Protein AF-A0A519YQI8-F1 (afdb_monomer_lite)

Foldseek 3Di:
DDDDDDDDDDDDDPRVVVCVVCCVPPVVVVVVVVVVVVVVVVVPDDPCCVVPDDDDPVCVVVVVVVVVVVVVVVVVVVVVVVVVVVVVVVVVD

Radius of gyration: 21.91 Å; chains: 1; bounding box: 50×39×45 Å

pLDDT: mean 88.75, std 10.36, range [49.91, 97.62]

Structure (mmCIF, N/CA/C/O backbone):
data_AF-A0A519YQI8-F1
#
_entry.id   AF-A0A519YQI8-F1
#
loop_
_atom_site.group_PDB
_atom_site.id
_atom_site.type_symbol
_atom_site.label_atom_id
_atom_site.label_alt_id
_atom_site.label_comp_id
_atom_site.label_asym_id
_atom_site.label_entity_id
_atom_site.label_seq_id
_atom_site.pdbx_PDB_ins_code
_atom_site.Cartn_x
_atom_site.Cartn_y
_atom_site.Cartn_z
_atom_site.occupancy
_atom_site.B_iso_or_equiv
_atom_site.auth_seq_id
_atom_site.auth_comp_id
_atom_site.auth_asym_id
_atom_site.auth_atom_id
_atom_site.pdbx_PDB_model_num
ATOM 1 N N . CYS A 1 1 ? -11.213 -7.791 -1.870 1.00 49.91 1 CYS A N 1
ATOM 2 C CA . CYS A 1 1 ? -10.076 -6.848 -1.896 1.00 49.91 1 CYS A CA 1
ATOM 3 C C . CYS A 1 1 ? -9.868 -6.410 -3.346 1.00 49.91 1 CYS A C 1
ATOM 5 O O . CYS A 1 1 ? -9.666 -7.289 -4.173 1.00 49.91 1 CYS A O 1
ATOM 7 N N . ARG A 1 2 ? -10.009 -5.122 -3.695 1.00 54.22 2 ARG A N 1
ATOM 8 C CA . ARG A 1 2 ? -9.623 -4.627 -5.031 1.00 54.22 2 ARG A CA 1
ATOM 9 C C . ARG A 1 2 ? -8.228 -4.029 -4.898 1.00 54.22 2 ARG A C 1
ATOM 11 O O . ARG A 1 2 ? -8.078 -2.987 -4.269 1.00 54.22 2 ARG A O 1
ATOM 18 N N . ILE A 1 3 ? -7.227 -4.740 -5.406 1.00 60.94 3 ILE A N 1
ATOM 19 C CA . ILE A 1 3 ? -5.839 -4.282 -5.398 1.00 60.94 3 ILE A CA 1
ATOM 20 C C . ILE A 1 3 ? -5.661 -3.440 -6.655 1.00 60.94 3 ILE A C 1
ATOM 22 O O . ILE A 1 3 ? -5.757 -3.951 -7.768 1.00 60.94 3 ILE A O 1
ATOM 26 N N . PHE A 1 4 ? -5.468 -2.138 -6.470 1.00 63.59 4 PHE A N 1
ATOM 27 C CA . PHE A 1 4 ? -5.116 -1.232 -7.552 1.00 63.59 4 PHE A CA 1
ATOM 28 C C . PHE A 1 4 ? -3.628 -0.957 -7.461 1.00 63.59 4 PHE A C 1
ATOM 30 O O . PHE A 1 4 ? -3.138 -0.528 -6.417 1.00 63.59 4 PHE A O 1
ATOM 37 N N . PHE A 1 5 ? -2.920 -1.185 -8.557 1.00 68.75 5 PHE A N 1
ATOM 38 C CA . PHE A 1 5 ? -1.519 -0.836 -8.653 1.00 68.75 5 PHE A CA 1
ATOM 39 C C . PHE A 1 5 ? -1.316 0.221 -9.724 1.00 68.75 5 PHE A C 1
ATOM 41 O O . PHE A 1 5 ? -1.821 0.114 -10.841 1.00 68.75 5 PHE A O 1
AT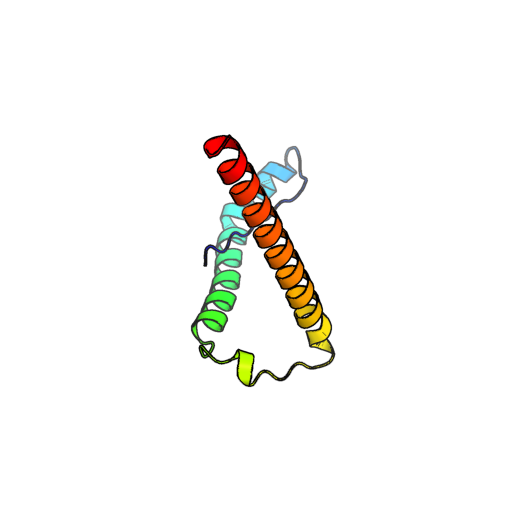OM 48 N N . TRP A 1 6 ? -0.549 1.245 -9.366 1.00 72.56 6 TRP A N 1
ATOM 49 C CA . TRP A 1 6 ? -0.275 2.371 -10.233 1.00 72.56 6 TRP A CA 1
ATOM 50 C C . TRP A 1 6 ? 1.231 2.495 -10.467 1.00 72.56 6 TRP A C 1
ATOM 52 O O . TRP A 1 6 ? 2.007 2.715 -9.538 1.00 72.56 6 TRP A O 1
ATOM 62 N N . ARG A 1 7 ? 1.648 2.426 -11.735 1.00 80.38 7 ARG A N 1
ATOM 63 C CA . ARG A 1 7 ? 2.993 2.825 -12.173 1.00 80.38 7 ARG A CA 1
ATOM 64 C C . ARG A 1 7 ? 2.899 4.091 -12.990 1.00 80.38 7 ARG A C 1
ATOM 66 O O . ARG A 1 7 ? 2.601 4.053 -14.179 1.00 80.38 7 ARG A O 1
ATOM 73 N N . CYS A 1 8 ? 3.203 5.216 -12.356 1.00 84.94 8 CYS A N 1
ATOM 74 C CA . CYS A 1 8 ? 3.459 6.455 -13.071 1.00 84.94 8 CYS A CA 1
ATOM 75 C C . CYS A 1 8 ? 4.950 6.752 -13.102 1.00 84.94 8 CYS A C 1
ATOM 77 O O . CYS A 1 8 ? 5.695 6.525 -12.151 1.00 84.94 8 CYS A O 1
ATOM 79 N N . ARG A 1 9 ? 5.357 7.296 -14.241 1.00 88.94 9 ARG A N 1
ATOM 80 C CA . ARG A 1 9 ? 6.663 7.888 -14.465 1.00 88.94 9 ARG A CA 1
ATOM 81 C C . ARG A 1 9 ? 6.423 9.184 -15.227 1.00 88.94 9 ARG A C 1
ATOM 83 O O . ARG A 1 9 ? 5.625 9.201 -16.164 1.00 88.94 9 ARG A O 1
ATOM 90 N N . LYS A 1 10 ? 7.070 10.271 -14.814 1.00 93.25 10 LYS A N 1
ATOM 91 C CA . LYS A 1 10 ? 6.963 11.563 -15.498 1.00 93.25 10 LYS A CA 1
ATOM 92 C C . LYS A 1 10 ? 7.924 11.563 -16.689 1.00 93.25 10 LYS A C 1
ATOM 94 O O . LYS A 1 10 ? 9.117 11.734 -16.491 1.00 93.25 10 LYS A O 1
ATOM 99 N N . VAL A 1 11 ? 7.400 11.326 -17.891 1.00 95.00 11 VAL A N 1
ATOM 100 C CA . VAL A 1 11 ? 8.170 11.213 -19.147 1.00 95.00 11 VAL A CA 1
ATOM 101 C C . VAL A 1 11 ? 7.452 11.931 -20.289 1.00 95.00 11 VAL A C 1
ATOM 103 O O . VAL A 1 11 ? 6.222 12.033 -20.277 1.00 95.00 11 VAL A O 1
ATOM 106 N N . GLN A 1 12 ? 8.202 12.433 -21.272 1.00 95.69 12 GLN A N 1
ATOM 107 C CA . GLN A 1 12 ? 7.674 13.178 -22.426 1.00 95.69 12 GLN A CA 1
ATOM 108 C C . GLN A 1 12 ? 8.372 12.755 -23.730 1.00 95.69 12 GLN A C 1
ATOM 110 O O . GLN A 1 12 ? 9.395 12.074 -23.704 1.00 95.69 12 GLN A O 1
ATOM 115 N N . GLY A 1 13 ? 7.805 13.134 -24.881 1.00 96.38 13 GLY A N 1
ATOM 116 C CA . GLY A 1 13 ? 8.393 12.854 -26.197 1.00 96.38 13 GLY A CA 1
ATOM 117 C C . GLY A 1 13 ? 8.660 11.363 -26.443 1.00 96.38 13 GLY A C 1
ATOM 118 O O . GLY A 1 13 ? 7.832 10.513 -26.116 1.00 96.38 13 GLY A O 1
ATOM 119 N N . LEU A 1 14 ? 9.832 11.043 -26.997 1.00 96.31 14 LEU A N 1
ATOM 120 C CA . LEU A 1 14 ? 10.236 9.672 -27.335 1.00 96.31 14 LEU A CA 1
ATOM 121 C C . LEU A 1 14 ? 10.331 8.753 -26.107 1.00 96.31 14 LEU A C 1
ATOM 123 O O . LEU A 1 14 ? 9.967 7.582 -26.178 1.00 96.31 14 LEU A O 1
ATOM 127 N N . GLU A 1 15 ? 10.761 9.281 -24.961 1.00 95.94 15 GLU A N 1
ATOM 128 C CA . GLU A 1 15 ? 10.876 8.508 -23.721 1.00 95.94 15 GLU A CA 1
ATOM 129 C C . GLU A 1 15 ? 9.517 7.955 -23.275 1.00 95.94 15 GLU A C 1
ATOM 131 O O . GLU A 1 15 ? 9.422 6.816 -22.816 1.00 95.94 15 GLU A O 1
ATOM 136 N N . ARG A 1 16 ? 8.442 8.733 -23.467 1.00 95.69 16 ARG A N 1
ATOM 137 C CA . ARG A 1 16 ? 7.071 8.285 -23.193 1.00 95.69 16 ARG A CA 1
ATOM 138 C C . ARG A 1 16 ? 6.667 7.120 -24.088 1.00 95.69 16 ARG A C 1
ATOM 140 O O . ARG A 1 16 ? 6.009 6.195 -23.617 1.00 95.69 16 ARG A O 1
ATOM 147 N N . GLU A 1 17 ? 7.034 7.174 -25.361 1.00 96.12 17 GLU A N 1
ATOM 148 C CA . GLU A 1 17 ? 6.700 6.138 -26.338 1.00 96.12 17 GLU A CA 1
ATOM 149 C C . GLU A 1 17 ? 7.451 4.836 -26.046 1.00 96.12 17 GLU A C 1
ATOM 151 O O . GLU A 1 17 ? 6.828 3.776 -25.955 1.00 96.12 17 GLU A O 1
ATOM 156 N N . VAL A 1 18 ? 8.754 4.926 -25.763 1.00 96.00 18 VAL A N 1
ATOM 157 C CA . VAL A 1 18 ? 9.572 3.783 -25.329 1.00 96.00 18 VAL A CA 1
ATOM 158 C C . VAL A 1 18 ? 9.043 3.201 -24.021 1.00 96.00 18 VAL A C 1
ATOM 160 O O . VAL A 1 18 ? 8.862 1.991 -23.913 1.00 96.00 18 VAL A O 1
ATOM 163 N N . TRP A 1 19 ? 8.726 4.047 -23.037 1.00 93.56 19 TRP A N 1
ATOM 164 C CA . TRP A 1 19 ? 8.147 3.600 -21.772 1.00 93.56 19 TRP A CA 1
ATOM 165 C C . TRP A 1 19 ? 6.819 2.871 -21.979 1.00 93.56 19 TRP A C 1
ATOM 167 O O . TRP A 1 19 ? 6.613 1.808 -21.399 1.00 93.56 19 TRP A O 1
ATOM 177 N N . ARG A 1 20 ? 5.928 3.401 -22.826 1.00 92.44 20 ARG A N 1
ATOM 178 C CA . ARG A 1 20 ? 4.640 2.764 -23.129 1.00 92.44 20 ARG A CA 1
ATOM 179 C C . ARG A 1 20 ? 4.827 1.408 -23.803 1.00 92.44 20 ARG A C 1
ATOM 181 O O . ARG A 1 20 ? 4.105 0.473 -23.465 1.00 92.44 20 ARG A O 1
ATOM 188 N N . PHE A 1 21 ? 5.780 1.310 -24.727 1.00 94.75 21 PHE A N 1
ATOM 189 C CA . PHE A 1 21 ? 6.132 0.052 -25.372 1.00 94.75 21 PHE A CA 1
ATOM 190 C C . PHE A 1 21 ? 6.650 -0.961 -24.346 1.00 94.75 21 PHE A C 1
ATOM 192 O O . PHE A 1 21 ? 6.016 -1.993 -24.148 1.00 94.75 21 PHE A O 1
ATOM 199 N N . MET A 1 22 ? 7.715 -0.619 -23.613 1.00 94.19 22 MET A N 1
ATOM 200 C CA . MET A 1 22 ? 8.311 -1.495 -22.598 1.00 94.19 22 MET A CA 1
ATOM 201 C C . MET A 1 22 ? 7.317 -1.904 -21.513 1.00 94.19 22 MET A C 1
ATOM 203 O O . MET A 1 22 ? 7.366 -3.029 -21.018 1.00 94.19 22 MET A O 1
ATOM 207 N N . PHE A 1 23 ? 6.415 -1.001 -21.125 1.00 91.56 23 PHE A N 1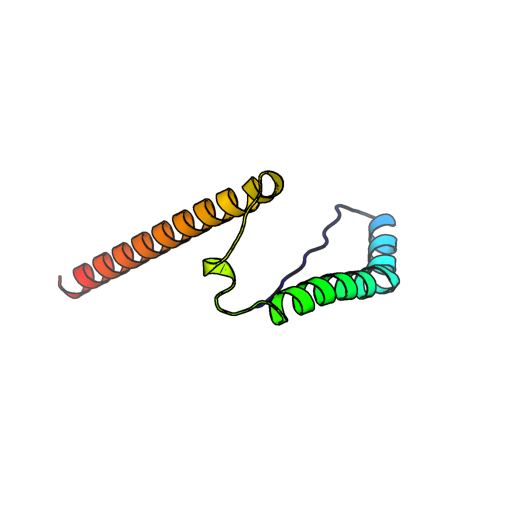
ATOM 208 C CA . PHE A 1 23 ? 5.406 -1.314 -20.127 1.00 91.56 23 PHE A CA 1
ATOM 209 C C . PHE A 1 23 ? 4.502 -2.450 -20.595 1.00 91.56 23 PHE A C 1
ATOM 211 O O . PHE A 1 23 ? 4.348 -3.424 -19.871 1.00 91.56 23 PHE A O 1
ATOM 218 N N . ARG A 1 24 ? 3.982 -2.366 -21.821 1.00 89.38 24 ARG A N 1
ATOM 219 C CA . ARG A 1 24 ? 3.096 -3.393 -22.385 1.00 89.38 24 ARG A CA 1
ATOM 220 C C . ARG A 1 24 ? 3.818 -4.703 -22.679 1.00 89.38 24 ARG A C 1
ATOM 222 O O . ARG A 1 24 ? 3.232 -5.766 -22.536 1.00 89.38 24 ARG A O 1
ATOM 229 N N . THR A 1 25 ? 5.073 -4.640 -23.119 1.00 93.62 25 THR A N 1
ATOM 230 C CA . THR A 1 25 ? 5.797 -5.840 -23.558 1.00 93.62 25 THR A CA 1
ATOM 231 C C . THR A 1 25 ? 6.511 -6.568 -22.427 1.00 93.62 25 THR A C 1
ATOM 233 O O . THR A 1 25 ? 6.672 -7.780 -22.506 1.00 93.62 25 THR A O 1
ATOM 236 N N . LEU A 1 26 ? 6.968 -5.850 -21.396 1.00 91.06 26 LEU A N 1
ATOM 237 C CA . LEU A 1 26 ? 7.839 -6.402 -20.354 1.00 91.06 26 LEU A CA 1
ATOM 238 C C . LEU A 1 26 ? 7.313 -6.142 -18.944 1.00 91.06 26 LEU A C 1
ATOM 240 O O . LEU A 1 26 ? 7.241 -7.066 -18.138 1.00 91.06 26 LEU A O 1
ATOM 244 N N . PHE A 1 27 ? 6.974 -4.896 -18.605 1.00 90.50 27 PHE A N 1
ATOM 245 C CA . PHE A 1 27 ? 6.704 -4.568 -17.201 1.00 90.50 27 PHE A CA 1
ATOM 246 C C . PHE A 1 27 ? 5.331 -5.015 -16.721 1.00 90.50 27 PHE A C 1
ATOM 248 O O . PHE A 1 27 ? 5.209 -5.362 -15.553 1.00 90.50 27 PHE A O 1
ATOM 255 N N . GLU A 1 28 ? 4.320 -5.029 -17.582 1.00 89.00 28 GLU A N 1
ATOM 256 C CA . GLU A 1 28 ? 2.976 -5.484 -17.238 1.00 89.00 28 GLU A CA 1
ATOM 257 C C . GLU A 1 28 ? 2.953 -6.943 -16.745 1.00 89.00 28 GLU A C 1
ATOM 259 O O . GLU A 1 28 ? 2.499 -7.160 -15.620 1.00 89.00 28 GLU A O 1
ATOM 264 N N . PRO A 1 29 ? 3.493 -7.945 -17.470 1.00 89.88 29 PRO A N 1
ATOM 265 C CA . PRO A 1 29 ? 3.500 -9.324 -16.974 1.00 89.88 29 PRO A CA 1
ATOM 266 C C . PRO A 1 29 ? 4.356 -9.501 -15.711 1.00 89.88 29 PRO A C 1
ATOM 268 O O . PRO A 1 29 ? 3.940 -10.184 -14.777 1.00 89.88 29 PRO A O 1
ATOM 271 N N . LEU A 1 30 ? 5.521 -8.844 -15.632 1.00 91.00 30 LEU A N 1
ATOM 272 C CA . LEU A 1 30 ? 6.353 -8.856 -14.419 1.00 91.00 30 LEU A CA 1
ATOM 273 C C . LEU A 1 30 ? 5.618 -8.258 -13.221 1.00 91.00 30 LEU A C 1
ATOM 275 O O . LEU A 1 30 ? 5.789 -8.690 -12.083 1.00 91.00 30 LEU A O 1
ATOM 279 N N . HIS A 1 31 ? 4.798 -7.250 -13.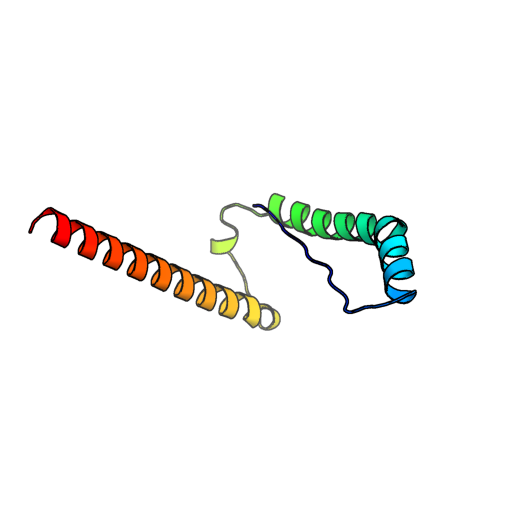478 1.00 87.25 31 HIS A N 1
ATOM 280 C CA . HIS A 1 31 ? 4.032 -6.602 -12.445 1.00 87.25 31 HIS A CA 1
ATOM 281 C C . HIS A 1 31 ? 2.921 -7.515 -11.906 1.00 87.25 31 HIS A C 1
ATOM 283 O O . HIS A 1 31 ? 2.810 -7.681 -10.690 1.00 87.25 31 HIS A O 1
ATOM 289 N N . TRP A 1 32 ? 2.171 -8.169 -12.797 1.00 87.94 32 TRP A N 1
ATOM 290 C CA . TRP A 1 32 ? 1.194 -9.189 -12.413 1.00 87.94 32 TRP A CA 1
ATOM 291 C C . TRP A 1 32 ? 1.822 -10.316 -11.595 1.00 87.94 32 TRP A C 1
ATOM 293 O O . TRP A 1 32 ? 1.230 -10.758 -10.614 1.00 87.94 32 TRP A O 1
ATOM 303 N N . TYR A 1 33 ? 3.042 -10.728 -11.943 1.00 91.81 33 TYR A N 1
ATOM 304 C CA . TYR A 1 33 ? 3.762 -11.764 -11.209 1.00 91.81 33 TYR A CA 1
ATOM 305 C C . TYR A 1 33 ? 4.005 -11.395 -9.738 1.00 91.81 33 TYR A C 1
ATOM 307 O O . TYR A 1 33 ? 3.800 -12.227 -8.859 1.00 91.81 33 TYR A O 1
ATOM 315 N N . VAL A 1 34 ? 4.387 -10.149 -9.446 1.00 89.69 34 VAL A N 1
ATOM 316 C CA . VAL A 1 34 ? 4.588 -9.692 -8.058 1.00 89.69 34 VAL A CA 1
ATOM 317 C C . VAL A 1 34 ? 3.260 -9.599 -7.307 1.00 89.69 34 VAL A C 1
ATOM 319 O O . VAL A 1 34 ? 3.168 -10.061 -6.174 1.00 89.69 34 VAL A O 1
ATOM 322 N N . LEU A 1 35 ? 2.208 -9.070 -7.940 1.00 89.00 35 LEU A N 1
ATOM 323 C CA . LEU A 1 35 ? 0.886 -9.012 -7.304 1.00 89.00 35 LEU A CA 1
ATOM 324 C C . LEU A 1 35 ? 0.344 -10.398 -6.961 1.00 89.00 35 LEU A C 1
ATOM 326 O O . LEU A 1 35 ? -0.314 -10.570 -5.935 1.00 89.00 35 LEU A O 1
ATOM 330 N N . GLU A 1 36 ? 0.613 -11.384 -7.811 1.00 90.88 36 GLU A N 1
ATOM 331 C CA . GLU A 1 36 ? 0.183 -12.751 -7.558 1.00 90.88 36 GLU A CA 1
ATOM 332 C C . GLU A 1 36 ? 0.898 -13.351 -6.343 1.00 90.88 36 GLU A C 1
ATOM 334 O O . GLU A 1 36 ? 0.264 -14.049 -5.555 1.00 90.88 36 GLU A O 1
ATOM 339 N N . GLN A 1 37 ? 2.170 -13.014 -6.113 1.00 92.50 37 GLN A N 1
ATOM 340 C CA . GLN A 1 37 ? 2.875 -13.426 -4.894 1.00 92.50 37 GLN A CA 1
ATOM 341 C C . GLN A 1 37 ? 2.188 -12.877 -3.639 1.00 92.50 37 GLN A C 1
ATOM 343 O O . GLN A 1 37 ? 1.891 -13.641 -2.718 1.00 92.50 37 GLN A O 1
ATOM 348 N N . ASP A 1 38 ? 1.863 -11.581 -3.627 1.00 89.56 38 ASP A N 1
ATOM 349 C CA . ASP A 1 38 ? 1.148 -10.959 -2.508 1.00 89.56 38 ASP A CA 1
ATOM 350 C C . ASP A 1 38 ? -0.228 -11.607 -2.297 1.00 89.56 38 ASP A C 1
ATOM 352 O O . ASP A 1 38 ? -0.625 -11.903 -1.165 1.00 89.56 38 ASP A O 1
ATOM 356 N N . ARG A 1 39 ? -0.957 -11.886 -3.388 1.00 90.12 39 ARG A N 1
ATOM 357 C CA . ARG A 1 39 ? -2.261 -12.557 -3.335 1.00 90.12 39 ARG A CA 1
ATOM 358 C C . ARG A 1 39 ? -2.150 -13.951 -2.723 1.00 90.12 39 ARG A C 1
ATOM 360 O O . ARG A 1 39 ? -2.985 -14.297 -1.890 1.00 90.12 39 ARG A O 1
ATOM 367 N N . VAL A 1 40 ? -1.153 -14.740 -3.123 1.00 94.06 40 VAL A N 1
ATOM 368 C CA . VAL A 1 40 ? -0.914 -16.094 -2.600 1.00 94.06 40 VAL A CA 1
ATOM 369 C C . VAL A 1 40 ? -0.645 -16.048 -1.098 1.00 94.06 40 VAL A C 1
ATOM 371 O O . VAL A 1 40 ? -1.269 -16.799 -0.349 1.00 94.06 40 VAL A O 1
ATOM 374 N N . ILE A 1 41 ? 0.215 -15.130 -0.647 1.00 90.31 41 ILE A N 1
ATOM 375 C CA . ILE A 1 41 ? 0.529 -14.962 0.777 1.00 90.31 41 ILE A CA 1
ATOM 376 C C . ILE A 1 41 ? -0.735 -14.594 1.559 1.00 90.31 41 ILE A C 1
ATOM 378 O O . ILE A 1 41 ? -1.051 -15.244 2.554 1.00 90.31 41 ILE A O 1
ATOM 382 N N . LEU A 1 42 ? -1.490 -13.592 1.097 1.00 87.88 42 LEU A N 1
ATOM 383 C CA . LEU A 1 42 ? -2.717 -13.142 1.762 1.00 87.88 42 LEU A CA 1
ATOM 384 C C . LEU A 1 42 ? -3.803 -14.221 1.783 1.00 87.88 42 LEU A C 1
ATOM 386 O O . LEU A 1 42 ? -4.489 -14.374 2.789 1.00 87.88 42 LEU A O 1
ATOM 390 N N . ALA A 1 43 ? -3.958 -14.975 0.694 1.00 89.62 43 ALA A N 1
ATOM 391 C CA . ALA A 1 43 ? -4.937 -16.055 0.603 1.00 89.62 43 ALA A CA 1
ATOM 392 C 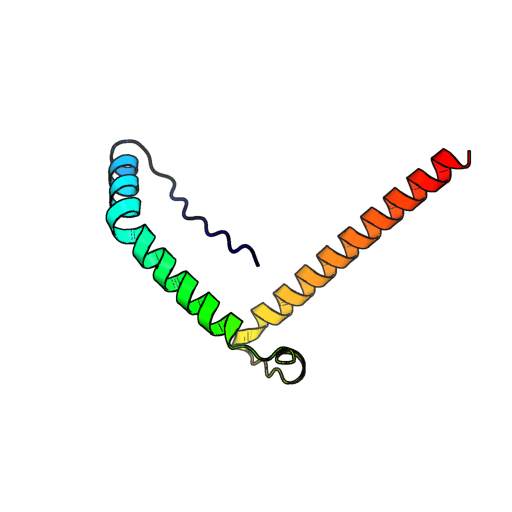C . ALA A 1 43 ? -4.599 -17.233 1.528 1.00 89.62 43 ALA A C 1
ATOM 394 O O . ALA A 1 43 ? -5.506 -17.922 1.988 1.00 89.62 43 ALA A O 1
ATOM 395 N N . ALA A 1 44 ? -3.314 -17.455 1.812 1.00 91.69 44 ALA A N 1
ATOM 396 C CA . ALA A 1 44 ? -2.856 -18.491 2.731 1.00 91.69 44 ALA A CA 1
ATOM 397 C C . ALA A 1 44 ? -2.899 -18.066 4.213 1.00 91.69 44 ALA A C 1
ATOM 399 O O . ALA A 1 44 ? -2.697 -18.908 5.091 1.00 91.69 44 ALA A O 1
ATOM 400 N N . MET A 1 45 ? -3.145 -16.786 4.528 1.00 89.62 45 MET A N 1
ATOM 401 C CA . MET A 1 45 ? -3.194 -16.325 5.919 1.00 89.62 45 MET A CA 1
ATOM 402 C C . MET A 1 45 ? -4.404 -16.892 6.663 1.00 89.62 45 MET A C 1
ATOM 404 O O . MET A 1 45 ? -5.537 -16.872 6.183 1.00 89.62 45 MET A O 1
ATOM 408 N N . ARG A 1 46 ? -4.166 -17.343 7.898 1.00 90.75 46 ARG A N 1
ATOM 409 C CA . ARG A 1 46 ? -5.228 -17.820 8.788 1.00 90.75 46 ARG A CA 1
ATOM 410 C C . ARG A 1 46 ? -6.163 -16.656 9.176 1.00 90.75 46 ARG A C 1
ATOM 412 O O . ARG A 1 46 ? -5.662 -15.557 9.420 1.00 90.75 46 ARG A O 1
ATOM 419 N N . PRO A 1 47 ? -7.488 -16.863 9.298 1.00 87.88 47 PRO A N 1
ATOM 420 C CA . PRO A 1 47 ? -8.426 -15.782 9.632 1.00 87.88 47 PRO A CA 1
ATOM 421 C C . PRO A 1 47 ? -8.128 -15.060 10.959 1.00 87.88 47 PRO A C 1
ATOM 423 O O . PRO A 1 47 ? -8.352 -13.860 11.085 1.00 87.88 47 PRO A O 1
ATOM 426 N N . ASP A 1 48 ? -7.575 -15.778 11.932 1.00 90.50 48 ASP A N 1
ATOM 427 C CA . ASP A 1 48 ? -7.178 -15.314 13.268 1.00 90.50 48 ASP A CA 1
ATOM 428 C C . ASP A 1 48 ? -5.673 -14.985 13.360 1.00 90.50 48 ASP A C 1
ATOM 430 O O . ASP A 1 48 ? -5.119 -14.880 14.455 1.00 90.50 48 ASP A O 1
ATOM 434 N N . ALA A 1 49 ? -4.975 -14.813 12.227 1.00 87.38 49 ALA A N 1
ATOM 435 C CA . ALA A 1 49 ? -3.533 -14.535 12.197 1.00 87.38 49 ALA A CA 1
ATOM 436 C C . ALA A 1 49 ? -3.134 -13.331 13.069 1.00 87.38 49 ALA A C 1
ATOM 438 O O . ALA A 1 49 ? -2.040 -13.296 13.629 1.00 87.38 49 ALA A O 1
ATOM 439 N N . ARG A 1 50 ? -4.048 -12.369 13.235 1.00 86.12 50 ARG A N 1
ATOM 440 C CA . ARG A 1 50 ? -3.842 -11.176 14.058 1.00 86.12 50 ARG A CA 1
ATOM 441 C C . ARG A 1 50 ? -3.777 -11.464 15.561 1.00 86.12 50 ARG A C 1
ATOM 443 O O . ARG A 1 50 ? -3.109 -10.730 16.278 1.00 86.12 50 ARG A O 1
ATOM 450 N N . GLU A 1 51 ? -4.458 -12.496 16.051 1.00 89.62 51 GLU A N 1
ATOM 451 C CA . GLU A 1 51 ? -4.524 -12.795 17.491 1.00 89.62 51 GLU A CA 1
ATOM 452 C C . GLU A 1 51 ? -3.207 -13.360 18.031 1.00 89.62 51 GLU A C 1
ATOM 454 O O . GLU A 1 51 ? -2.884 -13.194 19.205 1.00 89.62 51 GLU A O 1
ATOM 459 N N . ARG A 1 52 ? -2.435 -14.027 17.168 1.00 86.19 52 ARG A N 1
ATOM 460 C CA . ARG A 1 52 ? -1.163 -14.683 17.514 1.00 86.19 52 ARG A CA 1
ATOM 461 C C . ARG A 1 52 ? 0.021 -14.063 16.781 1.00 86.19 52 ARG A C 1
ATOM 463 O O . ARG A 1 52 ? 1.016 -14.733 16.510 1.00 86.19 52 ARG A O 1
ATOM 470 N N . GLU A 1 53 ? -0.104 -12.790 16.436 1.00 89.25 53 GLU A N 1
ATOM 471 C CA . GLU A 1 53 ? 0.913 -12.065 15.695 1.00 89.25 53 GLU A CA 1
ATOM 472 C C . GLU A 1 53 ? 2.112 -11.734 16.594 1.00 89.25 53 GLU A C 1
ATOM 474 O O . GLU A 1 53 ? 1.962 -11.254 17.719 1.00 89.25 53 GLU A O 1
ATOM 479 N N . ARG A 1 54 ? 3.321 -11.979 16.086 1.00 90.62 54 ARG A N 1
ATOM 480 C CA . ARG A 1 54 ? 4.573 -11.570 16.728 1.00 90.62 54 ARG A CA 1
ATOM 481 C C . ARG A 1 54 ? 5.244 -10.547 15.831 1.00 90.62 54 ARG A C 1
ATOM 483 O O . ARG A 1 54 ? 5.756 -10.907 14.778 1.00 90.62 54 ARG A O 1
ATOM 490 N N . LEU A 1 55 ? 5.197 -9.286 16.249 1.00 90.81 55 LEU A N 1
ATOM 491 C CA . LEU A 1 55 ? 5.831 -8.178 15.544 1.00 90.81 55 LEU A CA 1
ATOM 492 C C . LEU A 1 55 ? 7.179 -7.876 16.181 1.00 90.81 55 LEU A C 1
ATOM 494 O O . LEU A 1 55 ? 7.284 -7.734 17.402 1.00 90.81 55 LEU A O 1
ATOM 498 N N . TYR A 1 56 ? 8.196 -7.754 15.344 1.00 92.31 56 TYR A N 1
ATOM 499 C CA . TYR A 1 56 ? 9.547 -7.427 15.766 1.00 92.31 56 TYR A CA 1
ATOM 500 C C . TYR A 1 56 ? 9.877 -5.972 15.428 1.00 92.31 56 TYR A C 1
ATOM 502 O O . TYR A 1 56 ? 9.063 -5.217 14.895 1.00 92.31 56 TYR A O 1
ATOM 510 N N . GLN A 1 57 ? 11.096 -5.543 15.755 1.00 94.00 57 GLN A N 1
ATOM 511 C CA . GLN A 1 57 ? 11.524 -4.154 15.578 1.00 94.00 57 GLN A CA 1
ATOM 512 C C . GLN A 1 57 ? 11.386 -3.658 14.128 1.00 94.00 57 GLN A C 1
ATOM 514 O O . GLN A 1 57 ? 11.036 -2.499 13.908 1.00 94.00 57 GLN A O 1
ATOM 519 N N . HIS A 1 58 ? 11.619 -4.532 13.145 1.00 95.00 58 HIS A N 1
ATOM 520 C CA . HIS A 1 58 ? 11.482 -4.190 11.729 1.00 95.00 58 HIS A CA 1
ATOM 521 C C . HIS A 1 58 ? 10.020 -3.964 11.304 1.00 95.00 58 HIS A C 1
ATOM 523 O O . HIS A 1 58 ? 9.772 -3.240 10.343 1.00 95.00 58 HIS A O 1
ATOM 529 N N . ASP A 1 59 ? 9.050 -4.473 12.068 1.00 93.19 59 ASP A N 1
ATOM 530 C CA . ASP A 1 59 ? 7.618 -4.344 11.782 1.00 93.19 59 ASP A CA 1
ATOM 531 C C . ASP A 1 59 ? 6.976 -3.105 12.415 1.00 93.19 59 ASP A C 1
ATOM 533 O O . ASP A 1 59 ? 5.762 -2.899 12.323 1.00 93.19 59 ASP A O 1
ATOM 537 N N . ILE A 1 60 ? 7.763 -2.233 13.051 1.00 94.19 60 ILE A N 1
ATOM 538 C CA . ILE A 1 60 ? 7.240 -1.037 13.725 1.00 94.19 60 ILE A CA 1
ATOM 539 C C . ILE A 1 60 ? 6.407 -0.147 12.786 1.00 94.19 60 ILE A C 1
ATOM 541 O O . ILE A 1 60 ? 5.450 0.506 13.216 1.00 94.19 60 ILE A O 1
ATOM 545 N N . GLY A 1 61 ? 6.730 -0.155 11.489 1.00 94.25 61 GLY A N 1
ATOM 546 C CA . GLY A 1 61 ? 5.966 0.540 10.456 1.00 94.25 61 GLY A CA 1
ATOM 547 C C . GLY A 1 61 ? 4.525 0.036 10.336 1.00 94.25 61 GLY A C 1
ATOM 548 O O . GLY A 1 61 ? 3.604 0.848 10.240 1.00 94.25 61 GLY A O 1
ATOM 549 N N . ILE A 1 62 ? 4.308 -1.281 10.428 1.00 92.06 62 ILE A N 1
ATOM 550 C CA . ILE A 1 62 ? 2.979 -1.905 10.341 1.00 92.06 62 ILE A CA 1
ATOM 551 C C . ILE A 1 62 ? 2.109 -1.450 11.514 1.00 92.06 62 ILE A C 1
ATOM 553 O O . ILE A 1 62 ? 0.954 -1.061 11.325 1.00 92.06 62 ILE A O 1
ATOM 557 N N . THR A 1 63 ? 2.668 -1.420 12.723 1.00 92.50 63 THR A N 1
ATOM 558 C CA . THR A 1 63 ? 1.954 -0.949 13.918 1.00 92.50 63 THR A CA 1
ATOM 559 C C . THR A 1 63 ? 1.507 0.506 13.772 1.00 92.50 63 THR A C 1
ATOM 561 O O . THR A 1 63 ? 0.340 0.824 14.019 1.00 92.50 63 THR A O 1
ATOM 564 N N . ARG A 1 64 ? 2.395 1.391 13.303 1.00 95.00 64 ARG A N 1
ATOM 565 C CA . ARG A 1 64 ? 2.078 2.815 13.078 1.00 95.00 64 ARG A CA 1
ATOM 566 C C . ARG A 1 64 ? 1.021 3.009 11.992 1.00 95.00 64 ARG A C 1
ATOM 568 O O . ARG A 1 64 ? 0.104 3.822 12.152 1.00 95.00 64 ARG A O 1
ATOM 575 N N . LEU A 1 65 ? 1.119 2.243 10.905 1.00 95.19 65 LEU A N 1
ATOM 576 C CA . LEU A 1 65 ? 0.136 2.259 9.826 1.00 95.19 65 LEU A CA 1
ATOM 577 C C . LEU A 1 65 ? -1.249 1.875 10.353 1.00 95.19 65 LEU A C 1
ATOM 579 O O . LEU A 1 65 ? -2.220 2.595 10.127 1.00 95.19 65 LEU A O 1
ATOM 583 N N . ARG A 1 66 ? -1.337 0.791 11.131 1.00 93.31 66 ARG A N 1
ATOM 584 C CA . ARG A 1 66 ? -2.599 0.335 11.732 1.00 93.31 66 ARG A CA 1
ATOM 585 C C . ARG A 1 66 ? -3.221 1.377 12.653 1.00 93.31 66 ARG A C 1
ATOM 587 O O . ARG A 1 66 ? -4.425 1.606 12.576 1.00 93.31 66 ARG A O 1
ATOM 594 N N . GLN A 1 67 ? -2.421 2.032 13.491 1.00 95.31 67 GLN A N 1
ATOM 595 C CA . GLN A 1 67 ? -2.902 3.117 14.353 1.00 95.31 67 GLN A CA 1
ATOM 596 C C . GLN A 1 67 ? -3.469 4.282 13.536 1.00 95.31 67 GLN A C 1
ATOM 598 O O . GLN A 1 67 ? -4.534 4.811 13.854 1.00 95.31 67 GLN A O 1
ATOM 603 N N . THR A 1 68 ? -2.781 4.652 12.455 1.00 97.38 68 THR A N 1
ATOM 604 C CA . THR A 1 68 ? -3.214 5.735 11.567 1.00 97.38 68 THR A CA 1
ATOM 605 C C . THR A 1 68 ? -4.539 5.402 10.894 1.00 97.38 68 THR A C 1
ATOM 607 O O . THR A 1 68 ? -5.468 6.205 10.966 1.00 97.38 68 THR A O 1
ATOM 610 N N . LEU A 1 69 ? -4.659 4.202 10.322 1.00 96.38 69 LEU A N 1
ATOM 611 C CA . LEU A 1 69 ? -5.889 3.736 9.680 1.00 96.38 69 LEU A CA 1
ATOM 612 C C . LEU A 1 69 ? -7.060 3.664 10.666 1.00 96.38 69 LEU A C 1
ATOM 614 O O . LEU A 1 69 ? -8.151 4.129 10.351 1.00 96.38 69 LEU A O 1
ATOM 618 N N . ALA A 1 70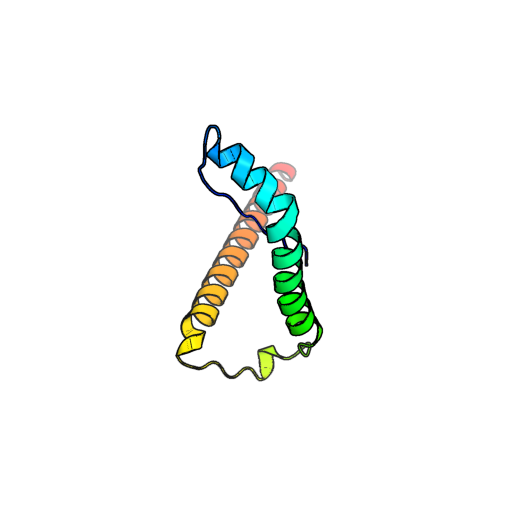 ? -6.837 3.157 11.883 1.00 96.38 70 ALA A N 1
ATOM 619 C CA . ALA A 1 70 ? -7.874 3.104 12.912 1.00 96.38 70 ALA A CA 1
ATOM 620 C C . ALA A 1 70 ? -8.364 4.505 13.311 1.00 96.38 70 ALA A C 1
ATOM 622 O O . ALA A 1 70 ? -9.563 4.720 13.482 1.00 96.38 70 ALA A O 1
ATOM 623 N N . ARG A 1 71 ? -7.451 5.475 13.430 1.00 97.56 71 ARG A N 1
ATOM 624 C CA . ARG A 1 71 ? -7.805 6.874 13.702 1.00 97.56 71 ARG A CA 1
ATOM 625 C C . ARG A 1 71 ? -8.621 7.481 12.560 1.00 97.56 71 ARG A C 1
ATOM 627 O O . ARG A 1 71 ? -9.625 8.129 12.831 1.00 97.56 71 ARG A O 1
ATOM 634 N N . MET A 1 72 ? -8.216 7.252 11.310 1.00 97.62 72 MET A N 1
ATOM 635 C CA . MET A 1 72 ? -8.951 7.732 10.134 1.00 97.62 72 MET A CA 1
ATOM 636 C C . MET A 1 72 ? -10.362 7.140 10.074 1.00 97.62 72 MET A C 1
ATOM 638 O O . MET A 1 72 ? -11.317 7.884 9.885 1.00 97.62 72 MET A O 1
ATOM 642 N N . ALA A 1 73 ? -10.504 5.834 10.313 1.00 97.12 73 ALA A N 1
ATOM 643 C CA . ALA A 1 73 ? -11.803 5.167 10.329 1.00 97.12 73 ALA A CA 1
ATOM 644 C C . ALA A 1 73 ? -12.728 5.731 11.420 1.00 97.12 73 ALA A C 1
ATOM 646 O O . ALA A 1 73 ? -13.884 6.037 11.151 1.00 97.12 73 ALA A O 1
ATOM 647 N N . ARG A 1 74 ? -12.218 5.947 12.642 1.00 97.25 74 ARG A N 1
ATOM 648 C CA . ARG A 1 74 ? -13.001 6.572 13.726 1.00 97.25 74 ARG A CA 1
ATOM 649 C C . ARG A 1 74 ? -13.447 7.990 13.377 1.00 97.25 74 ARG A C 1
ATOM 651 O O . ARG A 1 74 ? -14.582 8.347 13.662 1.00 97.25 74 ARG A O 1
ATOM 658 N N . ALA A 1 75 ? -12.570 8.781 12.760 1.00 97.06 75 ALA A N 1
ATOM 659 C CA . ALA A 1 75 ? -12.909 10.133 12.324 1.00 97.06 75 ALA A CA 1
ATOM 660 C C . ALA A 1 75 ? -14.005 10.128 11.246 1.00 97.06 75 ALA A C 1
ATOM 662 O O . ALA A 1 75 ? -14.907 10.958 11.294 1.00 97.06 75 ALA A O 1
ATOM 663 N N . GLN A 1 76 ? -13.954 9.176 10.308 1.00 96.12 76 GLN A N 1
ATOM 664 C CA . GLN A 1 76 ? -14.991 9.004 9.288 1.00 96.12 76 GLN A CA 1
ATOM 665 C C . GLN A 1 76 ? -16.343 8.629 9.902 1.00 96.12 76 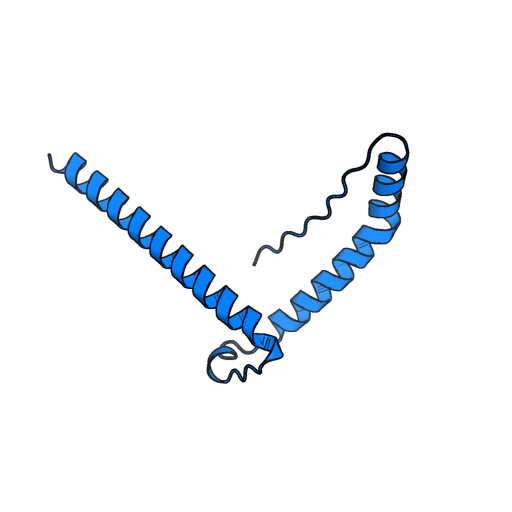GLN A C 1
ATOM 667 O O . GLN A 1 76 ? -17.343 9.245 9.551 1.00 96.12 76 GLN A O 1
ATOM 672 N N . ILE A 1 77 ? -16.364 7.682 10.847 1.00 97.06 77 ILE A N 1
ATOM 673 C CA . ILE A 1 77 ? -17.592 7.276 11.550 1.00 97.06 77 ILE A CA 1
ATOM 674 C C . ILE A 1 77 ? -18.195 8.465 12.304 1.00 97.06 77 ILE A C 1
ATOM 676 O O . ILE A 1 77 ? -19.366 8.768 12.120 1.00 97.06 77 ILE A O 1
ATOM 680 N N . ALA A 1 78 ? -17.385 9.198 13.074 1.00 96.19 78 ALA A N 1
ATOM 681 C CA . ALA A 1 78 ? -17.860 10.368 13.813 1.00 96.19 78 ALA A CA 1
ATOM 682 C C . ALA A 1 78 ? -18.434 11.456 12.888 1.00 96.19 78 ALA A C 1
ATOM 684 O O . ALA A 1 78 ? -19.459 12.057 13.196 1.00 96.19 78 ALA A O 1
ATOM 685 N N . ALA A 1 79 ? -17.797 11.701 11.738 1.00 95.56 79 ALA A N 1
ATOM 686 C CA . ALA A 1 79 ? -18.316 12.639 10.747 1.00 95.56 79 ALA A CA 1
ATOM 687 C C . ALA A 1 79 ? -19.661 12.172 10.164 1.00 95.56 79 ALA A C 1
ATOM 689 O O . ALA A 1 79 ? -20.569 12.982 9.996 1.00 95.56 79 ALA A O 1
ATOM 690 N N . GLU A 1 80 ? -19.808 10.878 9.878 1.00 95.56 80 GLU A N 1
ATOM 691 C CA . GLU A 1 80 ? -21.063 10.310 9.379 1.00 95.56 80 GLU A CA 1
ATOM 692 C C . GLU A 1 80 ? -22.188 10.380 10.423 1.00 95.56 80 GLU A C 1
ATOM 694 O O . GLU A 1 80 ? -23.320 10.723 10.079 1.00 95.56 80 GLU A O 1
ATOM 699 N N . ASP A 1 81 ? -21.883 10.107 11.692 1.00 95.44 81 ASP A N 1
ATOM 700 C CA . ASP A 1 81 ? -22.846 10.188 12.793 1.00 95.44 81 ASP A CA 1
ATOM 701 C C . ASP A 1 81 ? -23.330 11.629 13.011 1.00 95.44 81 ASP A C 1
ATOM 703 O O . ASP A 1 81 ? -24.536 11.859 13.118 1.00 95.44 81 ASP A O 1
ATOM 707 N N . ASN A 1 82 ? -22.422 12.610 12.958 1.00 93.94 82 ASN A N 1
ATOM 708 C CA . ASN A 1 82 ? -22.780 14.031 13.015 1.00 93.94 82 ASN A CA 1
ATOM 709 C C . ASN A 1 82 ? -23.713 14.423 11.856 1.00 93.94 82 ASN A C 1
ATOM 711 O O . ASN A 1 82 ? -24.749 15.047 12.081 1.00 93.94 82 ASN A O 1
ATOM 715 N N . LEU A 1 83 ? -23.406 13.991 10.626 1.00 93.81 83 LEU A N 1
ATOM 716 C CA . LEU A 1 83 ? -24.255 14.247 9.455 1.00 93.81 83 LEU A CA 1
ATOM 717 C C . LEU A 1 83 ? -25.646 13.611 9.590 1.00 93.81 83 LEU A C 1
ATOM 719 O O . LEU A 1 83 ? -26.643 14.197 9.164 1.00 93.81 83 LEU A O 1
ATOM 723 N N . LYS A 1 84 ? -25.742 12.407 10.166 1.00 92.12 84 LYS A N 1
ATOM 724 C CA . LYS A 1 84 ? -27.035 11.765 10.453 1.00 92.12 84 LYS A CA 1
ATOM 725 C C . LYS A 1 84 ? -27.818 12.554 11.496 1.00 92.12 84 LYS A C 1
ATOM 727 O O . LYS A 1 84 ? -29.017 12.754 11.320 1.00 92.12 84 LYS A O 1
ATOM 732 N N . GLN A 1 85 ? -27.149 13.037 12.538 1.00 87.38 85 GLN A N 1
ATOM 733 C CA . GLN A 1 85 ? -27.772 13.828 13.593 1.00 87.38 85 GLN A CA 1
ATOM 734 C C . GLN A 1 85 ? -28.312 15.166 13.060 1.00 87.38 85 GLN A C 1
ATOM 736 O O . GLN A 1 85 ? -29.458 15.513 13.336 1.00 87.38 85 GLN A O 1
ATOM 741 N N . GLU A 1 86 ? -27.555 15.866 12.212 1.00 87.25 86 GLU A N 1
ATOM 742 C CA . GLU A 1 86 ? -27.998 17.091 11.525 1.00 87.25 86 GLU A CA 1
ATOM 743 C C . GLU A 1 86 ? -29.221 16.851 10.616 1.00 87.25 86 GLU A C 1
ATOM 745 O O . GLU A 1 86 ? -30.170 17.642 10.595 1.00 87.25 86 GLU A O 1
ATOM 750 N N . ARG A 1 87 ? -29.249 15.721 9.896 1.00 86.56 87 ARG A N 1
ATOM 751 C CA . ARG A 1 87 ? -30.403 15.312 9.072 1.00 86.56 87 ARG A CA 1
ATOM 752 C C . ARG A 1 87 ? -31.638 14.970 9.906 1.00 86.56 87 ARG A C 1
ATOM 754 O O . ARG A 1 87 ? -32.753 15.274 9.498 1.00 86.56 87 ARG A O 1
ATOM 761 N N . GLN A 1 88 ? -31.456 14.360 11.075 1.00 79.94 88 GLN A N 1
ATOM 762 C CA . GLN A 1 88 ? -32.558 14.023 11.977 1.00 79.94 88 GLN A CA 1
ATOM 763 C C . GLN A 1 88 ? -33.186 15.285 12.590 1.00 79.94 88 GLN A C 1
ATOM 765 O O . GLN A 1 88 ? -34.410 15.388 12.686 1.00 79.94 88 GLN A O 1
ATOM 770 N N . ILE A 1 89 ? -32.355 16.263 12.967 1.00 78.19 89 ILE A N 1
ATOM 771 C CA . ILE A 1 89 ? -32.797 17.547 13.529 1.00 78.19 89 ILE A CA 1
ATOM 772 C C . ILE A 1 89 ? -33.594 18.345 12.488 1.00 78.19 89 ILE A C 1
ATOM 774 O O . ILE A 1 89 ? -34.668 18.845 12.803 1.00 78.19 89 ILE A O 1
ATOM 778 N N . SER A 1 90 ? -33.125 18.399 11.239 1.00 68.19 90 SER A N 1
ATOM 779 C CA . SER A 1 90 ? -33.814 19.111 10.146 1.00 68.19 90 SER A CA 1
ATOM 780 C C . SER A 1 90 ? -35.119 18.463 9.668 1.00 68.19 90 SER A C 1
ATOM 782 O O . SER A 1 90 ? -35.921 19.142 9.045 1.00 68.19 90 SER A O 1
ATOM 784 N N . HIS A 1 91 ? -35.349 17.178 9.951 1.00 67.38 91 HIS A N 1
ATOM 785 C CA . HIS A 1 91 ? -36.623 16.504 9.664 1.00 67.38 91 HIS A CA 1
ATOM 786 C C . HIS A 1 91 ? -37.629 16.611 10.830 1.00 67.38 91 HIS A C 1
ATOM 788 O O . HIS A 1 91 ? -38.821 16.367 10.651 1.00 67.38 91 HIS A O 1
ATOM 794 N N . THR A 1 92 ? -37.161 16.907 12.046 1.00 62.09 92 THR A N 1
ATOM 795 C CA . THR A 1 92 ? -38.017 16.991 13.247 1.00 62.09 92 THR A CA 1
ATOM 796 C C . THR A 1 92 ? -38.427 18.435 13.573 1.00 62.09 92 THR A C 1
ATOM 798 O O . THR A 1 92 ? -39.389 18.634 14.312 1.00 62.09 92 THR A O 1
ATOM 801 N N . ALA A 1 93 ? -37.705 19.422 13.032 1.00 51.41 93 ALA A N 1
ATOM 802 C CA . ALA A 1 93 ? -38.057 20.844 13.043 1.00 51.41 93 ALA A CA 1
ATOM 803 C C . ALA A 1 93 ? -38.959 21.201 11.852 1.00 51.41 93 ALA A C 1
ATOM 805 O O . ALA A 1 93 ? -39.848 22.060 12.043 1.00 51.41 93 ALA A O 1
#

Sequence (93 aa):
CRIFFWRCRKVQGLEREVWRFMFRTLFEPLHWYVLEQDRVILAAMRPDARERERLYQHDIGITRLRQTLARMARAQIAAEDNLKQERQISHTA

Secondary structure (DSSP, 8-state):
------------HHHHHHHHHHIIIIIHHHHHHHHHHHHHHHHHS-TTTTTT----GGGHHHHHHHHHHHHHHHHHHHHHHHHHHHHHHHHH-